Protein AF-A0A7Y2ITV7-F1 (afdb_monomer_lite)

Radius of gyration: 18.11 Å; chains: 1; bounding box: 38×21×49 Å

Structure (mmCIF, N/CA/C/O backbone):
data_AF-A0A7Y2ITV7-F1
#
_entry.id   AF-A0A7Y2ITV7-F1
#
loop_
_atom_site.group_PDB
_atom_site.id
_atom_site.type_symbol
_atom_site.label_atom_id
_atom_site.label_alt_id
_atom_site.label_comp_id
_atom_site.label_asym_id
_atom_site.label_entity_id
_atom_site.label_seq_id
_atom_site.pdbx_PDB_ins_code
_atom_site.Cartn_x
_atom_site.Cartn_y
_atom_site.Cartn_z
_atom_site.occupancy
_atom_site.B_iso_or_equiv
_atom_site.auth_seq_id
_atom_site.auth_comp_id
_atom_site.auth_asym_id
_atom_site.auth_atom_id
_atom_site.pdbx_PDB_model_num
ATOM 1 N N . GLY A 1 1 ? 5.701 16.717 19.061 1.00 83.00 1 GLY A N 1
ATOM 2 C CA . GL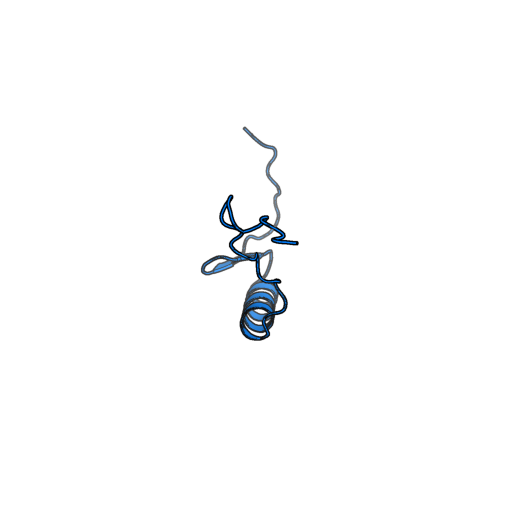Y A 1 1 ? 4.916 15.592 18.511 1.00 83.00 1 GLY A CA 1
ATOM 3 C C . GLY A 1 1 ? 3.903 16.131 17.522 1.00 83.00 1 GLY A C 1
ATOM 4 O O . GLY A 1 1 ? 3.555 17.299 17.639 1.00 83.00 1 GLY A O 1
ATOM 5 N N . GLY A 1 2 ? 3.481 15.323 16.547 1.00 92.44 2 GLY A N 1
ATOM 6 C CA . GLY A 1 2 ? 2.465 15.714 15.560 1.00 92.44 2 GLY A CA 1
ATOM 7 C C . GLY A 1 2 ? 1.028 15.566 16.077 1.00 92.44 2 GLY A C 1
ATOM 8 O O . GLY A 1 2 ? 0.794 14.881 17.074 1.00 92.44 2 GLY A O 1
ATOM 9 N N . LEU A 1 3 ? 0.072 16.205 15.393 1.00 94.69 3 LEU A N 1
ATOM 10 C CA . LEU A 1 3 ? -1.361 16.026 15.642 1.00 94.69 3 LEU A CA 1
ATOM 11 C C . LEU A 1 3 ? -1.802 14.628 15.157 1.00 94.69 3 LEU A C 1
ATOM 13 O O . LEU A 1 3 ? -1.494 14.276 14.018 1.00 94.69 3 LEU A O 1
ATOM 17 N N . PRO A 1 4 ? -2.525 13.829 15.965 1.00 92.69 4 PRO A N 1
ATOM 18 C CA . PRO A 1 4 ? -3.013 12.523 15.527 1.00 92.69 4 PRO A CA 1
ATOM 19 C C . PRO A 1 4 ? -4.025 12.630 14.378 1.00 92.69 4 PRO A C 1
ATOM 21 O O . PRO A 1 4 ? -4.992 13.383 14.483 1.00 92.69 4 PRO A O 1
ATOM 24 N N . ILE A 1 5 ? -3.831 11.816 13.335 1.00 91.06 5 ILE A N 1
ATOM 25 C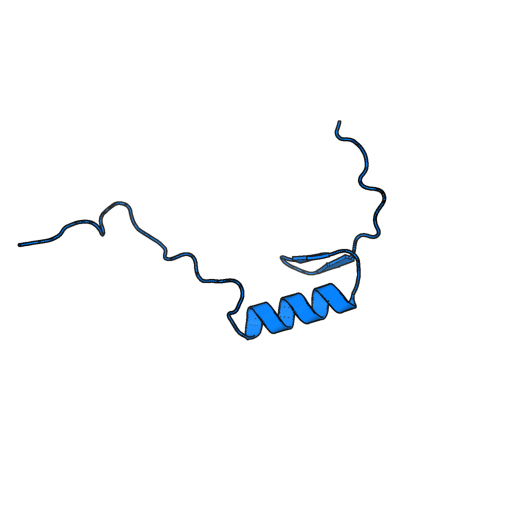 CA . ILE A 1 5 ? -4.686 11.761 12.133 1.00 91.06 5 ILE A CA 1
ATOM 26 C C . ILE A 1 5 ? -6.059 11.137 12.449 1.00 91.06 5 ILE A C 1
ATOM 28 O O . ILE A 1 5 ? -7.060 11.521 11.863 1.00 91.06 5 ILE A O 1
ATOM 32 N N . ARG A 1 6 ? -6.133 10.243 13.449 1.00 94.56 6 ARG A N 1
ATOM 33 C CA . ARG A 1 6 ? -7.369 9.579 13.928 1.00 94.56 6 ARG A CA 1
ATOM 34 C C . ARG A 1 6 ? -8.156 8.798 12.861 1.00 94.56 6 ARG A C 1
ATOM 36 O O . ARG A 1 6 ? -9.312 8.462 13.096 1.00 94.56 6 ARG A O 1
ATOM 43 N N . GLU A 1 7 ? -7.532 8.459 11.741 1.00 96.12 7 GLU A N 1
ATOM 44 C CA . GLU A 1 7 ? -8.107 7.573 10.728 1.00 96.12 7 GLU A CA 1
ATOM 45 C C . GLU A 1 7 ? -7.692 6.114 10.979 1.00 96.12 7 GLU A C 1
ATOM 47 O O . GLU A 1 7 ? -6.654 5.871 11.610 1.00 96.12 7 GLU A O 1
ATOM 52 N N . PRO A 1 8 ? -8.498 5.128 10.538 1.00 95.94 8 PRO A N 1
ATOM 53 C CA . PRO A 1 8 ? -8.087 3.731 10.547 1.00 95.94 8 PRO A CA 1
ATOM 54 C C . PRO A 1 8 ? -6.789 3.551 9.760 1.00 95.94 8 PRO A C 1
ATOM 56 O O . PRO A 1 8 ? -6.597 4.184 8.732 1.00 95.94 8 PRO A O 1
ATOM 59 N N . VAL A 1 9 ? -5.910 2.669 10.233 1.00 96.06 9 VAL A N 1
ATOM 60 C CA . VAL A 1 9 ? -4.641 2.377 9.561 1.00 96.06 9 VAL A CA 1
ATOM 61 C C . VAL A 1 9 ? -4.634 0.917 9.138 1.00 96.06 9 VAL A C 1
ATOM 63 O O . VAL A 1 9 ? -4.697 0.015 9.975 1.00 96.06 9 VAL A O 1
ATOM 66 N N . ALA A 1 10 ? -4.526 0.692 7.835 1.00 97.44 10 ALA A N 1
ATOM 67 C CA . ALA A 1 10 ? -4.271 -0.600 7.225 1.00 97.44 10 ALA A CA 1
ATOM 68 C C . ALA A 1 10 ? -2.879 -0.570 6.580 1.00 97.44 10 ALA A C 1
ATOM 70 O O . ALA A 1 10 ? -2.576 0.295 5.763 1.00 97.44 10 ALA A O 1
ATOM 71 N N . TRP A 1 11 ? -2.020 -1.524 6.932 1.00 97.06 11 TRP A N 1
ATOM 72 C CA . TRP A 1 11 ? -0.648 -1.589 6.429 1.00 97.06 11 TRP A CA 1
ATOM 73 C C . TRP A 1 11 ? -0.308 -2.997 5.948 1.00 97.06 11 TRP A C 1
ATOM 75 O O . TRP A 1 11 ? -0.604 -3.979 6.634 1.00 97.06 11 TRP A O 1
ATOM 85 N N . TYR A 1 12 ? 0.332 -3.087 4.781 1.00 96.75 12 TYR A N 1
ATOM 86 C CA . TYR A 1 12 ? 0.936 -4.324 4.299 1.00 96.75 12 TYR A CA 1
ATOM 87 C C . TYR A 1 12 ? 2.095 -4.021 3.341 1.00 96.75 12 TYR A C 1
ATOM 89 O O . TYR A 1 12 ? 1.923 -3.362 2.315 1.00 96.75 12 TYR A O 1
ATOM 97 N N . GLY A 1 13 ? 3.291 -4.514 3.679 1.00 94.06 13 GLY A N 1
ATOM 98 C CA . GLY A 1 13 ? 4.499 -4.302 2.881 1.00 94.06 13 GLY A CA 1
ATOM 99 C C . GLY A 1 13 ? 4.842 -2.809 2.728 1.00 94.06 13 GLY A C 1
ATOM 100 O O . GLY A 1 13 ? 4.939 -2.111 3.739 1.00 94.06 13 GLY A O 1
ATOM 101 N N . PRO A 1 14 ? 5.049 -2.302 1.499 1.00 94.56 14 PRO A N 1
ATOM 102 C CA . PRO A 1 14 ? 5.421 -0.907 1.262 1.00 94.56 14 PRO A CA 1
ATOM 103 C C . PRO A 1 14 ? 4.236 0.075 1.305 1.00 94.56 14 PRO A C 1
ATOM 105 O O . PRO A 1 14 ? 4.454 1.276 1.158 1.00 94.56 14 PRO A O 1
ATOM 108 N N . PHE A 1 15 ? 2.998 -0.398 1.491 1.00 97.44 15 PHE A N 1
ATOM 109 C CA . PHE A 1 15 ? 1.797 0.432 1.367 1.00 97.44 15 PHE A CA 1
ATOM 110 C C . PHE A 1 15 ? 1.062 0.615 2.699 1.00 97.44 15 PHE A C 1
ATOM 112 O O . PHE A 1 15 ? 0.869 -0.336 3.460 1.00 97.44 15 PHE A O 1
ATOM 119 N N . VAL A 1 16 ? 0.618 1.850 2.949 1.00 96.94 16 VAL A N 1
ATOM 120 C CA . VAL A 1 16 ? -0.233 2.252 4.080 1.00 96.94 16 VAL A CA 1
ATOM 121 C C . VAL A 1 16 ? -1.471 2.937 3.511 1.00 96.94 16 VAL A C 1
ATOM 123 O O . VAL A 1 16 ? -1.333 3.847 2.698 1.00 96.94 16 VAL A O 1
ATOM 126 N N . MET A 1 17 ? -2.653 2.488 3.927 1.00 97.50 17 MET A N 1
ATOM 127 C CA . MET A 1 17 ? -3.965 2.989 3.503 1.00 97.50 17 MET A CA 1
ATOM 128 C C . MET A 1 17 ? -4.935 3.000 4.692 1.00 97.50 17 MET A C 1
ATOM 130 O O . MET A 1 17 ? -4.563 2.615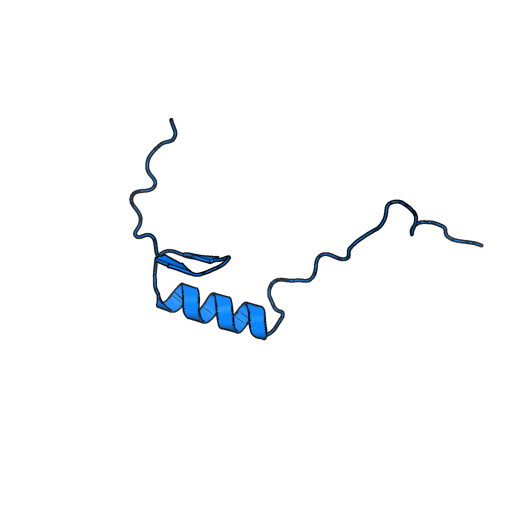 5.805 1.00 97.50 17 MET A O 1
ATOM 134 N N . ASN A 1 18 ? -6.190 3.383 4.462 1.00 97.69 18 ASN A N 1
ATOM 135 C CA . ASN A 1 18 ? -7.213 3.415 5.502 1.00 97.69 18 ASN A CA 1
ATOM 136 C C . ASN A 1 18 ? -7.974 2.081 5.607 1.00 97.69 18 ASN A C 1
ATOM 138 O O . ASN A 1 18 ? -8.442 1.706 6.685 1.00 97.69 18 ASN A O 1
ATOM 142 N N . THR A 1 19 ? -8.080 1.318 4.512 1.00 98.19 19 THR A N 1
ATOM 143 C CA . THR A 1 19 ? -8.815 0.041 4.471 1.00 98.19 19 THR A CA 1
ATOM 144 C C . THR A 1 19 ? -8.047 -1.093 3.783 1.00 98.19 19 THR A C 1
ATOM 146 O O . THR A 1 19 ? -7.126 -0.886 2.996 1.00 98.19 19 THR A O 1
ATOM 149 N N . ARG A 1 20 ? -8.465 -2.345 4.036 1.00 97.19 20 ARG A N 1
ATOM 150 C CA . ARG A 1 20 ? -7.895 -3.527 3.360 1.00 97.19 20 ARG A CA 1
ATOM 151 C C . ARG A 1 20 ? -8.170 -3.538 1.852 1.00 97.19 20 ARG A C 1
ATOM 153 O O . ARG A 1 20 ? -7.343 -4.043 1.103 1.00 97.19 20 ARG A O 1
ATOM 160 N N . ALA A 1 21 ? -9.315 -3.015 1.415 1.00 98.06 21 ALA A N 1
ATOM 161 C CA . ALA A 1 21 ? -9.662 -2.953 -0.004 1.00 98.06 21 ALA A CA 1
ATOM 162 C C . ALA A 1 21 ? -8.705 -2.029 -0.775 1.00 98.06 21 ALA A C 1
ATOM 164 O O . ALA A 1 21 ? -8.232 -2.397 -1.844 1.00 98.06 21 ALA A O 1
ATOM 165 N N . GLU A 1 22 ? -8.346 -0.885 -0.188 1.00 98.00 22 GLU A N 1
ATOM 166 C CA . GLU A 1 22 ? -7.367 0.044 -0.768 1.00 98.00 22 GLU A CA 1
ATOM 167 C C . GLU A 1 22 ? -5.968 -0.570 -0.858 1.00 98.00 22 GLU A C 1
ATOM 169 O O . GLU A 1 22 ? -5.280 -0.366 -1.853 1.00 98.00 22 GLU A O 1
ATOM 174 N N . LEU A 1 23 ? -5.554 -1.368 0.136 1.00 97.44 23 LEU A N 1
ATOM 175 C CA . LEU A 1 23 ? -4.297 -2.113 0.038 1.00 97.44 23 LEU A CA 1
ATOM 176 C C . LEU A 1 23 ? -4.310 -3.067 -1.158 1.00 97.44 23 LEU A C 1
ATOM 178 O O . LEU A 1 23 ? -3.350 -3.080 -1.918 1.00 97.44 23 LEU A O 1
ATOM 182 N N . ILE A 1 24 ? -5.388 -3.840 -1.341 1.00 97.19 24 ILE A N 1
ATOM 183 C CA . ILE A 1 24 ? -5.517 -4.766 -2.479 1.00 97.19 24 ILE A CA 1
ATOM 184 C C . ILE A 1 24 ? -5.410 -3.997 -3.798 1.00 97.19 24 ILE A C 1
ATOM 186 O O . ILE A 1 24 ? -4.608 -4.374 -4.648 1.00 97.19 24 ILE A O 1
ATOM 190 N N . GLN A 1 25 ? -6.126 -2.879 -3.927 1.00 97.75 25 GLN A N 1
ATOM 191 C CA . GLN A 1 25 ? -6.051 -2.048 -5.127 1.00 97.75 25 GLN A CA 1
ATOM 192 C C . GLN A 1 25 ? -4.636 -1.502 -5.371 1.00 97.75 25 GLN A C 1
ATOM 194 O O . GLN A 1 25 ? -4.168 -1.508 -6.507 1.00 97.75 25 GLN A O 1
ATOM 199 N N . ALA A 1 26 ? -3.934 -1.072 -4.316 1.00 96.38 26 ALA A N 1
ATOM 200 C CA . ALA A 1 26 ? -2.562 -0.579 -4.419 1.00 96.38 26 ALA A CA 1
ATOM 201 C C . ALA A 1 26 ? -1.586 -1.668 -4.896 1.00 96.38 26 ALA A C 1
ATOM 203 O O . ALA A 1 26 ? -0.675 -1.376 -5.673 1.00 96.38 26 ALA A O 1
ATOM 204 N N . PHE A 1 27 ? -1.789 -2.923 -4.481 1.00 96.12 27 PHE A N 1
ATOM 205 C CA . PHE A 1 27 ? -1.027 -4.055 -5.014 1.00 96.12 27 PHE A CA 1
ATOM 206 C C . PHE A 1 27 ? -1.328 -4.304 -6.487 1.00 96.12 27 PHE A C 1
ATOM 208 O O . PHE A 1 27 ? -0.390 -4.415 -7.270 1.00 96.12 27 PHE A O 1
ATOM 215 N N . GLU A 1 28 ? -2.600 -4.324 -6.882 1.00 96.56 28 GLU A N 1
ATOM 216 C CA . GLU A 1 28 ? -2.984 -4.491 -8.289 1.00 96.56 28 GLU A CA 1
ATOM 217 C C . GLU A 1 28 ? -2.396 -3.381 -9.175 1.00 96.56 28 GLU A C 1
ATOM 219 O O . GLU A 1 28 ? -1.908 -3.646 -10.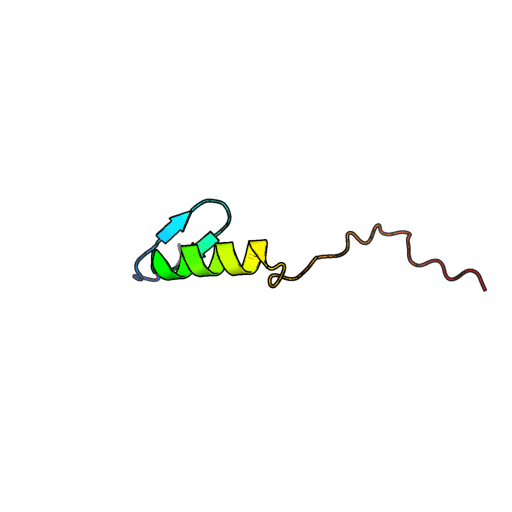272 1.00 96.56 28 GLU A O 1
ATOM 224 N N . ASP A 1 29 ? -2.390 -2.134 -8.700 1.00 96.25 29 ASP A N 1
ATOM 225 C CA . ASP A 1 29 ? -1.802 -1.004 -9.423 1.00 96.25 29 ASP A CA 1
ATOM 226 C C . ASP A 1 29 ? -0.274 -1.092 -9.503 1.00 96.25 29 ASP A C 1
ATOM 228 O O . ASP A 1 29 ? 0.316 -0.712 -10.521 1.00 96.25 29 ASP A O 1
ATOM 232 N N . PHE A 1 30 ? 0.371 -1.620 -8.460 1.00 93.31 30 PHE A N 1
ATOM 233 C CA . PHE A 1 30 ? 1.801 -1.912 -8.466 1.00 93.31 30 PHE A CA 1
ATOM 234 C C . PHE A 1 30 ? 2.147 -3.006 -9.479 1.00 93.31 30 PHE A C 1
ATOM 236 O O . PHE A 1 30 ? 3.038 -2.809 -10.306 1.00 93.31 30 PHE A O 1
ATOM 243 N N . GLU A 1 31 ? 1.412 -4.118 -9.469 1.00 93.31 31 GLU A N 1
ATOM 244 C CA . GLU A 1 31 ? 1.581 -5.223 -10.419 1.00 93.31 31 GLU A CA 1
ATOM 245 C C . GLU A 1 31 ? 1.286 -4.785 -11.860 1.00 93.31 31 GLU A C 1
ATOM 247 O O . GLU A 1 31 ? 1.990 -5.179 -12.790 1.00 93.31 31 GLU A O 1
ATOM 252 N N . ALA A 1 32 ? 0.309 -3.896 -12.049 1.00 95.31 32 ALA A N 1
ATOM 253 C CA . ALA A 1 32 ? -0.001 -3.285 -13.338 1.00 95.31 32 ALA A CA 1
ATOM 254 C C . ALA A 1 32 ? 1.013 -2.204 -13.772 1.00 95.31 32 ALA A C 1
ATOM 256 O O . ALA A 1 32 ? 0.876 -1.640 -14.860 1.00 95.31 32 ALA A O 1
ATOM 257 N N . GLY A 1 33 ? 2.014 -1.880 -12.944 1.00 92.38 33 GLY A N 1
ATOM 258 C CA . GLY A 1 33 ? 3.050 -0.893 -13.257 1.00 92.38 33 GLY A CA 1
ATOM 259 C C . GLY A 1 33 ? 2.560 0.559 -13.286 1.00 92.38 33 GLY A C 1
ATOM 260 O O . GLY A 1 33 ? 3.208 1.410 -13.900 1.00 92.38 33 GLY A O 1
ATOM 261 N N . LYS A 1 34 ? 1.431 0.868 -12.635 1.00 93.88 34 LYS A N 1
ATOM 262 C CA . LYS A 1 34 ? 0.808 2.204 -12.654 1.00 93.88 34 LYS A CA 1
ATOM 263 C C . LYS A 1 34 ? 1.450 3.205 -11.691 1.00 93.88 34 LYS A C 1
ATOM 265 O O . LYS A 1 34 ? 1.225 4.401 -11.839 1.00 93.88 34 LYS A O 1
ATOM 270 N N . LEU A 1 35 ? 2.275 2.750 -10.742 1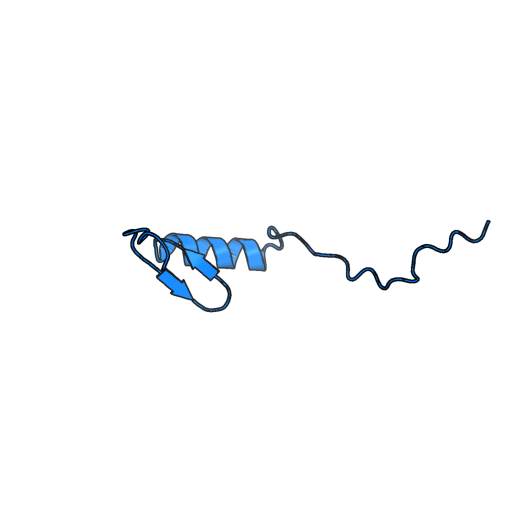.00 88.88 35 LEU A N 1
ATOM 271 C CA . LEU A 1 35 ? 2.920 3.618 -9.740 1.00 88.88 35 LEU A CA 1
ATOM 272 C C . LEU A 1 35 ? 4.102 4.444 -10.287 1.00 88.88 35 LEU A C 1
ATOM 274 O O . LEU A 1 35 ? 4.762 5.162 -9.539 1.00 88.88 35 LEU A O 1
ATOM 278 N N . GLY A 1 36 ? 4.362 4.362 -11.594 1.00 83.19 36 GLY A N 1
ATOM 279 C CA . GLY A 1 36 ? 5.506 4.998 -12.235 1.00 83.19 36 GLY A CA 1
ATOM 280 C C . GLY A 1 36 ? 6.813 4.250 -11.966 1.00 83.19 36 GLY A C 1
ATOM 281 O O . GLY A 1 36 ? 6.938 3.443 -11.048 1.00 83.19 36 GLY A O 1
ATOM 282 N N . ARG A 1 37 ? 7.814 4.500 -12.809 1.00 80.06 37 ARG A N 1
ATOM 283 C CA . ARG A 1 37 ? 9.189 4.041 -12.593 1.00 80.06 37 ARG A CA 1
ATOM 284 C C . ARG A 1 37 ? 10.055 5.273 -12.435 1.00 80.06 37 ARG A C 1
ATOM 286 O O . ARG A 1 37 ? 10.047 6.128 -13.315 1.00 80.06 37 ARG A O 1
ATOM 293 N N . ILE A 1 38 ? 10.791 5.357 -11.334 1.00 77.31 38 ILE A N 1
ATOM 294 C CA . ILE A 1 38 ? 11.836 6.366 -11.188 1.00 77.31 38 ILE A CA 1
ATOM 295 C C . ILE A 1 38 ? 13.022 5.857 -12.013 1.00 77.31 38 ILE A C 1
ATOM 297 O O . ILE A 1 38 ? 13.575 4.809 -11.662 1.00 77.31 38 ILE A O 1
ATOM 301 N N . PRO A 1 39 ? 13.390 6.508 -13.132 1.00 73.50 39 PRO A N 1
ATOM 302 C CA . PRO A 1 39 ? 14.615 6.149 -13.822 1.00 73.50 39 PRO A CA 1
ATOM 303 C C . PRO A 1 39 ? 15.775 6.406 -12.864 1.00 73.50 39 PRO A C 1
ATOM 305 O O . PRO A 1 39 ? 15.858 7.460 -12.233 1.00 73.50 39 PRO A O 1
ATOM 308 N N . HIS A 1 40 ? 16.663 5.428 -12.729 1.00 70.06 40 HIS A N 1
ATOM 309 C CA . HIS A 1 40 ? 17.879 5.600 -11.954 1.00 70.06 40 HIS A CA 1
ATOM 310 C C . HIS A 1 40 ? 18.828 6.469 -12.784 1.00 70.06 40 HIS A C 1
ATOM 312 O O . HIS A 1 40 ? 19.651 5.944 -13.523 1.00 70.06 40 HIS A O 1
ATOM 318 N N . THR A 1 41 ? 18.668 7.794 -12.733 1.00 73.50 41 THR A N 1
ATOM 319 C CA . THR A 1 41 ? 19.629 8.695 -13.374 1.00 73.50 41 THR A CA 1
ATOM 320 C C . THR A 1 41 ? 20.918 8.651 -12.559 1.00 73.50 41 THR A C 1
ATOM 322 O O . THR A 1 41 ? 20.954 9.063 -11.395 1.00 73.50 41 THR A O 1
ATOM 325 N N . ALA A 1 42 ? 21.961 8.032 -13.110 1.00 71.50 42 ALA A N 1
ATOM 326 C CA . ALA A 1 42 ? 23.294 8.207 -12.563 1.00 71.50 42 ALA A CA 1
ATOM 327 C C . ALA A 1 42 ? 23.734 9.641 -12.907 1.00 71.50 42 ALA A C 1
ATOM 329 O O . ALA A 1 42 ? 23.562 10.053 -14.056 1.00 71.50 42 ALA A O 1
ATOM 330 N N . PRO A 1 43 ? 24.289 10.423 -11.959 1.00 62.12 43 PRO A N 1
ATOM 331 C CA . PRO A 1 43 ? 24.878 11.719 -12.280 1.00 62.12 43 PRO A CA 1
ATOM 332 C C . PRO A 1 43 ?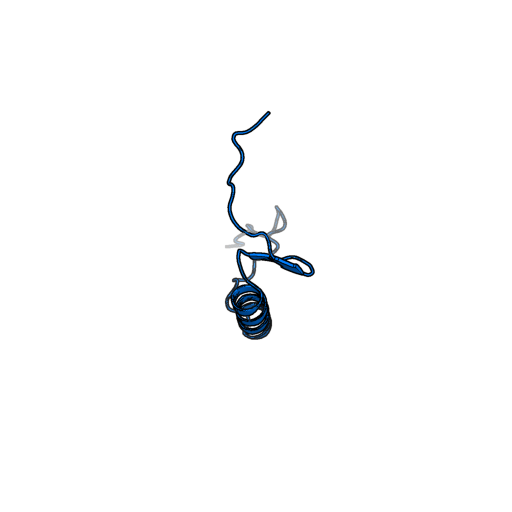 26.084 11.484 -13.206 1.00 62.12 43 PRO A C 1
ATOM 334 O O . PRO A 1 43 ? 27.186 11.197 -12.744 1.00 62.12 43 PRO A O 1
ATOM 337 N N . GLY A 1 44 ? 25.839 11.500 -14.518 1.00 62.09 44 GLY A N 1
ATOM 338 C CA . GLY A 1 44 ? 26.794 11.116 -15.559 1.00 62.09 44 GLY A CA 1
ATOM 339 C C . GLY A 1 44 ? 26.168 10.752 -16.914 1.00 62.09 44 GLY A C 1
ATOM 340 O O . GLY A 1 44 ? 26.867 10.839 -17.918 1.00 62.09 44 GLY A O 1
ATOM 341 N N . ASP A 1 45 ? 24.872 10.418 -16.973 1.00 63.25 45 ASP A N 1
ATOM 342 C CA . ASP A 1 45 ? 24.188 10.058 -18.236 1.00 63.25 45 ASP A CA 1
ATOM 343 C C . ASP A 1 45 ? 23.758 11.274 -19.093 1.00 63.25 45 ASP A C 1
ATOM 345 O O . ASP A 1 45 ? 23.195 11.120 -20.175 1.00 63.25 45 ASP A O 1
ATOM 349 N N . GLU A 1 46 ? 24.065 12.497 -18.651 1.00 64.75 46 GLU A N 1
ATOM 350 C CA . GLU A 1 46 ? 23.852 13.742 -19.402 1.00 64.75 46 GLU A CA 1
ATOM 351 C C . GLU A 1 46 ? 25.130 14.170 -20.145 1.00 64.75 46 GLU A C 1
ATOM 353 O O . GLU A 1 46 ? 25.660 15.256 -19.927 1.00 64.75 46 GLU A O 1
ATOM 358 N N . MET A 1 47 ? 25.663 13.320 -21.025 1.00 57.81 47 MET A N 1
ATOM 359 C CA . MET A 1 47 ? 26.659 13.756 -22.012 1.00 57.81 47 MET A CA 1
ATOM 360 C C . MET A 1 47 ? 26.062 13.623 -23.415 1.00 57.81 47 MET A C 1
ATOM 362 O O . MET A 1 47 ? 26.105 12.535 -23.991 1.00 57.81 47 MET A O 1
ATOM 366 N N . PRO A 1 48 ? 25.511 14.700 -24.005 1.00 62.84 48 PRO A N 1
ATOM 367 C CA . PRO A 1 48 ? 25.300 14.734 -25.440 1.00 62.84 48 PRO A CA 1
ATOM 368 C C . PRO A 1 48 ? 26.678 14.872 -26.099 1.00 62.84 48 PRO A C 1
ATOM 370 O O . PRO A 1 48 ? 27.267 15.950 -26.116 1.00 62.84 48 PRO A O 1
ATOM 373 N N . THR A 1 49 ? 27.232 13.771 -26.602 1.00 65.44 49 THR A N 1
ATOM 374 C CA . THR A 1 49 ? 28.217 13.849 -27.688 1.00 65.44 49 THR A CA 1
ATOM 375 C C . THR A 1 49 ? 27.479 14.298 -28.945 1.00 65.44 49 THR A C 1
ATOM 377 O O . THR A 1 49 ? 26.737 13.505 -29.526 1.00 65.44 49 THR A O 1
ATOM 380 N N . ASP A 1 50 ? 27.646 15.574 -29.290 1.00 56.97 50 ASP A N 1
ATOM 381 C CA . ASP A 1 50 ? 27.577 16.081 -30.667 1.00 56.97 50 ASP A CA 1
ATOM 382 C C . ASP A 1 50 ? 28.894 15.721 -31.382 1.00 56.97 50 ASP A C 1
ATOM 384 O O . ASP A 1 50 ? 29.966 15.914 -30.751 1.00 56.97 50 ASP A O 1
#

Secondary structure (DSSP, 8-state):
-PPP--S--EEETTEEESSHHHHHHHHHHHHTTTT-------TT------

Sequence (50 aa):
GGLPIREPVAWYGPFVMNTRAELIQAFEDFEAGKLGRIPHTAPGDEMPTD

pLDDT: mean 87.13, std 13.29, range [56.97, 98.19]

Foldseek 3Di:
DDDDPPAAWDDDDPDIDRDPVVVVVVVVCVVVCVVDDDPPDDPPPPDPDD